Protein AF-X1ULK7-F1 (afdb_monomer_lite)

Secondary structure (DSSP, 8-state):
-----TTS-HHHHHTSHHHHHHHHHHHHHHHHHHHHHHHHHHHHHHHHHHHHHHHHHH---HHHHHHHHHHHHHHIIIIIHHHHHHHHHHHHHHHHHHHHHHTTPPP-HHHH-SPPPGGG--

Structure (mmCIF, N/CA/C/O backbone):
data_AF-X1ULK7-F1
#
_entry.id   AF-X1ULK7-F1
#
loop_
_atom_site.group_PDB
_atom_site.id
_atom_site.type_symbol
_atom_site.label_atom_id
_atom_site.label_alt_id
_atom_site.label_comp_id
_atom_site.label_asym_id
_atom_site.label_entity_id
_atom_site.label_seq_id
_atom_site.pdbx_PDB_ins_code
_atom_site.Cartn_x
_atom_site.Cartn_y
_atom_site.Cartn_z
_atom_site.occupancy
_atom_site.B_iso_or_equiv
_atom_site.auth_seq_id
_atom_site.auth_comp_id
_atom_site.auth_asym_id
_atom_site.auth_atom_id
_atom_site.pdbx_PDB_model_num
ATOM 1 N N . LYS A 1 1 ? -25.502 6.450 24.117 1.00 37.84 1 LYS A N 1
ATOM 2 C CA . LYS A 1 1 ? -25.068 6.159 25.507 1.00 37.84 1 LYS A CA 1
ATOM 3 C C . LYS A 1 1 ? -23.748 5.400 25.424 1.00 37.84 1 LYS A C 1
ATOM 5 O O . LYS A 1 1 ? -23.788 4.269 24.962 1.00 37.84 1 LYS A O 1
ATOM 10 N N . ARG A 1 2 ? -22.598 6.001 25.771 1.00 46.56 2 ARG A N 1
ATOM 11 C CA . ARG A 1 2 ? -21.376 5.204 25.990 1.00 46.56 2 ARG A CA 1
ATOM 12 C C . ARG A 1 2 ? -21.629 4.372 27.242 1.00 46.56 2 ARG A C 1
ATOM 14 O O . ARG A 1 2 ? -21.885 4.943 28.296 1.00 46.56 2 ARG A O 1
ATOM 21 N N . VAL A 1 3 ? -21.687 3.057 27.079 1.00 56.84 3 VAL A N 1
ATOM 22 C CA . VAL A 1 3 ? -21.637 2.116 28.198 1.00 56.84 3 VAL A CA 1
ATOM 23 C C . VAL A 1 3 ? -20.262 2.290 28.835 1.00 56.84 3 VAL A C 1
ATOM 25 O O . VAL A 1 3 ? -19.272 2.369 28.108 1.00 56.84 3 VAL A O 1
ATOM 28 N N . ASP A 1 4 ? -20.211 2.428 30.156 1.00 58.59 4 ASP A N 1
ATOM 29 C CA . ASP A 1 4 ? -18.953 2.483 30.896 1.00 58.59 4 ASP A CA 1
ATOM 30 C C . ASP A 1 4 ? -18.281 1.103 30.803 1.00 58.59 4 ASP A C 1
ATOM 32 O O . ASP A 1 4 ? -18.638 0.166 31.514 1.00 58.59 4 ASP A O 1
ATOM 36 N N . LYS A 1 5 ? -17.384 0.951 29.823 1.00 62.91 5 LYS A N 1
ATOM 37 C CA . LYS A 1 5 ? -16.685 -0.304 29.512 1.00 62.91 5 LYS A CA 1
ATOM 38 C C . LYS A 1 5 ? -15.508 -0.580 30.445 1.00 62.91 5 LYS A C 1
ATOM 40 O O . LYS A 1 5 ? -14.857 -1.606 30.291 1.00 62.91 5 LYS A O 1
ATOM 45 N N . ASN A 1 6 ? -15.245 0.288 31.422 1.00 63.72 6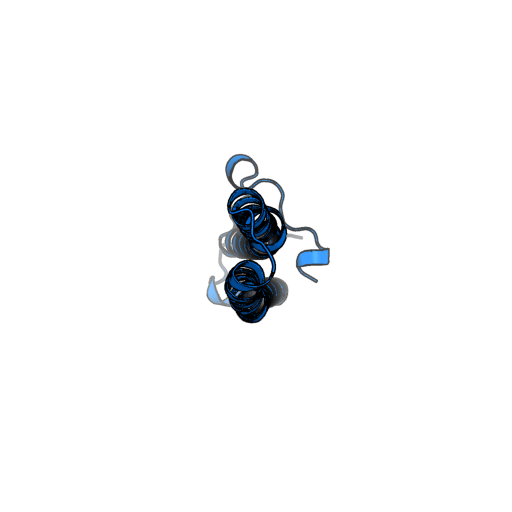 ASN A N 1
ATOM 46 C CA . ASN A 1 6 ? -14.029 0.246 32.237 1.00 63.72 6 ASN A CA 1
ATOM 47 C C . ASN A 1 6 ? -13.893 -1.022 33.107 1.00 63.72 6 ASN A C 1
ATOM 49 O O . ASN A 1 6 ? -12.816 -1.281 33.635 1.00 63.72 6 ASN A O 1
ATOM 53 N N . MET A 1 7 ? -14.962 -1.812 33.259 1.00 66.94 7 MET A N 1
ATOM 54 C CA . MET A 1 7 ? -14.976 -3.070 34.021 1.00 66.94 7 MET A CA 1
ATOM 55 C C . MET A 1 7 ? -15.151 -4.327 33.158 1.00 66.94 7 MET A C 1
ATOM 57 O O . MET A 1 7 ? -15.065 -5.436 33.682 1.00 66.94 7 MET A O 1
ATOM 61 N N . GLU A 1 8 ? -15.403 -4.187 31.854 1.00 79.94 8 GLU A N 1
ATOM 62 C CA . GLU A 1 8 ? -15.514 -5.343 30.963 1.00 79.94 8 GLU A CA 1
ATOM 63 C C . GLU A 1 8 ? -14.113 -5.829 30.565 1.00 79.94 8 GLU A C 1
ATOM 65 O O . GLU A 1 8 ? -13.221 -5.016 30.311 1.00 79.94 8 GLU A O 1
ATOM 70 N N . PRO A 1 9 ? -13.877 -7.148 30.485 1.00 87.31 9 PRO A N 1
ATOM 71 C CA . PRO A 1 9 ? -12.590 -7.654 30.043 1.00 87.31 9 PRO A CA 1
ATOM 72 C C . PRO A 1 9 ? -12.328 -7.212 28.601 1.00 87.31 9 PRO A C 1
ATOM 74 O O . PRO A 1 9 ? -13.200 -7.314 27.736 1.00 87.31 9 PRO A O 1
ATOM 77 N N . ILE A 1 10 ? -11.098 -6.769 28.332 1.00 87.00 10 ILE A N 1
ATOM 78 C CA . ILE A 1 10 ? -10.645 -6.282 27.017 1.00 87.00 10 ILE A CA 1
ATOM 79 C C . ILE A 1 10 ? -11.008 -7.272 25.902 1.00 87.00 10 ILE A C 1
ATOM 81 O O . ILE A 1 10 ? -11.481 -6.870 24.842 1.00 87.00 10 ILE A O 1
ATOM 85 N N . SER A 1 11 ? -10.881 -8.575 26.169 1.00 89.31 11 SER A N 1
ATOM 86 C CA . SER A 1 11 ? -11.250 -9.634 25.227 1.00 89.31 11 SER A CA 1
ATOM 87 C C . SER A 1 11 ? -12.721 -9.583 24.806 1.00 89.31 11 SER A C 1
ATOM 89 O O . SER A 1 11 ? -13.035 -9.867 23.655 1.00 89.31 11 SER A O 1
ATOM 91 N N . LYS A 1 12 ? -13.642 -9.199 25.693 1.00 91.75 12 LYS A N 1
ATOM 92 C CA . LYS A 1 12 ? -15.060 -9.051 25.349 1.00 91.75 12 LYS A CA 1
ATOM 93 C C . LYS A 1 12 ? -15.274 -7.838 24.450 1.00 91.75 12 LYS A C 1
ATOM 95 O O . LYS A 1 12 ? -15.979 -7.956 23.455 1.00 91.75 12 LYS A O 1
ATOM 100 N N . ILE A 1 13 ? -14.613 -6.720 24.760 1.00 90.00 13 ILE A N 1
ATOM 101 C CA . ILE A 1 13 ? -14.699 -5.471 23.990 1.00 90.00 13 ILE A CA 1
ATOM 102 C C . ILE A 1 13 ? -14.154 -5.671 22.569 1.00 90.00 13 ILE A C 1
ATOM 104 O O . ILE A 1 13 ? -14.795 -5.266 21.604 1.00 90.00 13 ILE A O 1
ATOM 108 N N . GLN A 1 14 ? -13.010 -6.347 22.426 1.00 91.19 14 GLN A N 1
ATOM 109 C CA . GLN A 1 14 ? -12.390 -6.661 21.129 1.00 91.19 14 GLN A CA 1
ATOM 110 C C . GLN A 1 14 ? -13.275 -7.527 20.223 1.00 91.19 14 GLN A C 1
ATOM 112 O O . GLN A 1 14 ? -13.188 -7.431 19.002 1.00 91.19 14 GLN A O 1
ATOM 117 N N . ASN A 1 15 ? -14.120 -8.371 20.817 1.00 94.00 15 ASN A N 1
ATOM 118 C CA . ASN A 1 15 ? -15.042 -9.245 20.093 1.00 94.00 15 ASN A CA 1
ATOM 119 C C . ASN A 1 15 ? -16.415 -8.599 19.847 1.00 94.00 15 ASN A C 1
ATOM 121 O O . ASN A 1 15 ? -17.321 -9.247 19.320 1.00 94.00 15 ASN A O 1
ATOM 125 N N . GLU A 1 16 ? -16.601 -7.331 20.212 1.00 93.38 16 GLU A N 1
ATOM 126 C CA . GLU A 1 16 ? -17.813 -6.612 19.854 1.00 93.38 16 GLU A CA 1
ATOM 127 C C . GLU A 1 16 ? -17.877 -6.347 18.348 1.00 93.38 16 GLU A C 1
ATOM 129 O O . GLU A 1 16 ? -16.873 -6.117 17.675 1.00 93.38 16 GLU A O 1
ATOM 134 N N . LYS A 1 17 ? -19.102 -6.303 17.823 1.00 93.19 17 LYS A N 1
ATOM 135 C CA . LYS A 1 17 ? -19.378 -6.074 16.402 1.00 93.19 17 LYS A CA 1
ATOM 136 C C . LYS A 1 17 ? -18.598 -4.902 15.765 1.00 93.19 17 LYS A C 1
ATOM 138 O O . LYS A 1 17 ? -18.000 -5.151 14.721 1.00 93.19 17 LYS A O 1
ATOM 143 N N . PRO A 1 18 ? -18.562 -3.675 16.331 1.00 90.94 18 PRO A N 1
ATOM 144 C CA . PRO A 1 18 ? -17.787 -2.577 15.740 1.00 90.94 18 PRO A CA 1
ATOM 145 C C . PRO A 1 18 ? -16.287 -2.889 15.651 1.00 90.94 18 PRO A C 1
ATOM 147 O O . PRO A 1 18 ? -15.652 -2.589 14.647 1.00 90.94 18 PRO A O 1
ATOM 150 N N . GLN A 1 19 ? -15.731 -3.574 16.650 1.00 93.50 19 GLN A N 1
ATOM 151 C CA . GLN A 1 19 ? -14.310 -3.913 16.673 1.00 93.50 19 GLN A CA 1
ATOM 152 C C . GLN A 1 19 ? -13.958 -4.996 15.651 1.00 93.50 19 GLN A C 1
ATOM 154 O O . GLN A 1 19 ? -12.943 -4.902 14.963 1.00 93.50 19 GLN A O 1
ATOM 159 N N . LEU A 1 20 ? -14.843 -5.977 15.460 1.00 94.75 20 LEU A N 1
ATOM 160 C CA . LEU A 1 20 ? -14.707 -6.956 14.381 1.00 94.75 20 LEU A CA 1
ATOM 161 C C . LEU A 1 20 ? -14.783 -6.304 12.991 1.00 94.75 20 LEU A C 1
ATOM 163 O O . LEU A 1 20 ? -14.073 -6.738 12.086 1.00 94.75 20 LEU A O 1
ATOM 167 N N . GLN A 1 21 ? -15.600 -5.259 12.819 1.00 94.25 21 GLN A N 1
ATOM 168 C CA . GLN A 1 21 ? -15.656 -4.486 11.572 1.00 94.25 21 GLN A CA 1
ATOM 169 C C . GLN A 1 21 ? -14.345 -3.735 11.321 1.00 94.25 21 GLN A C 1
ATOM 171 O O . GLN A 1 21 ? -13.796 -3.841 10.229 1.00 94.25 21 GLN A O 1
ATOM 176 N N . HIS A 1 22 ? -13.779 -3.073 12.334 1.00 94.12 22 HIS A N 1
ATOM 177 C CA . HIS A 1 22 ? -12.465 -2.428 12.218 1.00 94.12 22 HIS A CA 1
ATOM 178 C C . HIS A 1 22 ? -11.359 -3.434 11.857 1.00 94.12 22 HIS A C 1
ATOM 180 O O . HIS A 1 22 ? -10.571 -3.192 10.942 1.00 94.12 22 HIS A O 1
ATOM 186 N N . LEU A 1 23 ? -11.348 -4.611 12.495 1.00 95.38 23 LEU A N 1
ATOM 187 C CA . LEU A 1 23 ? -10.401 -5.687 12.183 1.00 95.38 23 LEU A CA 1
ATOM 188 C C . LEU A 1 23 ? -10.575 -6.252 10.763 1.00 95.38 23 LEU A C 1
ATOM 190 O O . LEU A 1 23 ? -9.589 -6.634 10.130 1.00 95.38 23 LEU A O 1
ATOM 194 N N . ALA A 1 24 ? -11.806 -6.336 10.259 1.00 95.06 24 ALA A N 1
ATOM 195 C CA . ALA A 1 24 ? -12.071 -6.763 8.889 1.00 95.06 24 ALA A CA 1
ATOM 196 C C . ALA A 1 24 ? -11.596 -5.706 7.881 1.00 95.06 24 ALA A C 1
ATOM 198 O O . ALA A 1 24 ? -10.852 -6.043 6.959 1.00 95.06 24 ALA A O 1
ATOM 199 N N . ALA A 1 25 ? -11.944 -4.436 8.109 1.00 95.00 25 ALA A N 1
ATOM 200 C CA . ALA A 1 25 ? -11.566 -3.313 7.258 1.00 95.00 25 ALA A CA 1
ATOM 201 C C . ALA A 1 25 ? -10.039 -3.154 7.164 1.00 95.00 25 ALA A C 1
ATOM 203 O O . ALA A 1 25 ? -9.489 -3.129 6.061 1.00 95.00 25 ALA A O 1
ATOM 204 N N . GLN A 1 26 ? -9.320 -3.162 8.296 1.00 95.88 26 GLN A N 1
ATOM 205 C CA . GLN A 1 26 ? -7.853 -3.060 8.275 1.00 95.88 26 GLN A CA 1
ATOM 206 C C . GLN A 1 26 ? -7.212 -4.231 7.509 1.00 95.88 26 GLN A C 1
ATOM 208 O O . GLN A 1 26 ? -6.259 -4.035 6.756 1.00 95.88 26 GLN A O 1
ATOM 213 N N . ARG A 1 27 ? -7.732 -5.461 7.671 1.00 95.50 27 ARG A N 1
ATOM 214 C CA . ARG A 1 27 ? -7.200 -6.648 6.985 1.00 95.50 27 ARG A CA 1
ATOM 215 C C . ARG A 1 27 ? -7.428 -6.552 5.488 1.00 95.50 27 ARG A C 1
ATOM 217 O O . ARG A 1 27 ? -6.496 -6.804 4.732 1.00 95.50 27 ARG A O 1
ATOM 224 N N . GLN A 1 28 ? -8.624 -6.141 5.073 1.00 96.00 28 GLN A N 1
ATOM 225 C CA . GLN A 1 28 ? -8.938 -5.931 3.668 1.00 96.00 28 GLN A CA 1
ATOM 226 C C . GLN A 1 28 ? -7.986 -4.908 3.038 1.00 96.00 28 GLN A C 1
ATOM 228 O O . GLN A 1 28 ? -7.396 -5.199 2.001 1.00 96.00 28 GLN A O 1
ATOM 233 N N . MET A 1 29 ? -7.762 -3.760 3.680 1.00 95.38 29 MET A N 1
ATOM 234 C CA . MET A 1 29 ? -6.851 -2.733 3.160 1.00 95.38 29 MET A CA 1
ATOM 235 C C . MET A 1 29 ? -5.401 -3.216 3.063 1.00 95.38 29 MET A C 1
ATOM 237 O O . MET A 1 29 ? -4.732 -2.956 2.062 1.00 95.38 29 MET A O 1
ATOM 241 N N . TYR A 1 30 ? -4.901 -3.944 4.067 1.00 96.44 30 TYR A N 1
ATOM 242 C CA . TYR A 1 30 ? -3.559 -4.530 3.999 1.00 96.44 30 TYR A CA 1
ATOM 243 C C . TYR A 1 30 ? -3.449 -5.599 2.906 1.00 96.44 30 TYR A C 1
ATOM 245 O O . TYR A 1 30 ? -2.437 -5.658 2.202 1.00 96.44 30 TYR A O 1
ATOM 253 N N . ASP A 1 31 ? -4.485 -6.415 2.720 1.00 96.44 31 ASP A N 1
ATOM 254 C CA . ASP A 1 31 ? -4.536 -7.408 1.651 1.00 96.44 31 ASP A CA 1
ATOM 255 C C . ASP A 1 31 ? -4.594 -6.748 0.269 1.00 96.44 31 ASP A C 1
ATOM 257 O O . ASP A 1 31 ? -3.927 -7.207 -0.660 1.00 96.44 31 ASP A O 1
ATOM 261 N N . GLU A 1 32 ? -5.342 -5.657 0.118 1.00 95.50 32 GLU A N 1
ATOM 262 C CA . GLU A 1 32 ? -5.374 -4.843 -1.097 1.00 95.50 32 GLU A CA 1
ATOM 263 C C . GLU A 1 32 ? -4.008 -4.217 -1.385 1.00 95.50 32 GLU A C 1
ATOM 265 O O . GLU A 1 32 ? -3.497 -4.367 -2.497 1.00 95.50 32 GLU A O 1
ATOM 270 N N . ALA A 1 33 ? -3.359 -3.615 -0.384 1.00 95.38 33 ALA A N 1
ATOM 271 C CA . ALA A 1 33 ? -2.009 -3.067 -0.515 1.00 95.38 33 ALA A CA 1
ATOM 272 C C . ALA A 1 33 ? -1.004 -4.151 -0.935 1.00 95.38 33 ALA A C 1
ATOM 274 O O . ALA A 1 33 ? -0.186 -3.949 -1.837 1.00 95.38 33 ALA A O 1
ATOM 275 N N . ARG A 1 34 ? -1.099 -5.345 -0.338 1.00 95.25 34 ARG A N 1
ATOM 276 C CA . ARG A 1 34 ? -0.257 -6.493 -0.685 1.00 95.25 34 ARG A CA 1
ATOM 277 C C . ARG A 1 34 ? -0.505 -6.969 -2.115 1.00 95.25 34 ARG A C 1
ATOM 279 O O . ARG A 1 34 ? 0.459 -7.183 -2.849 1.00 95.25 34 ARG A O 1
ATOM 286 N N . LYS A 1 35 ? -1.765 -7.143 -2.522 1.00 95.94 35 LYS A N 1
ATOM 287 C CA . LYS A 1 35 ? -2.130 -7.540 -3.893 1.00 95.94 35 LYS A CA 1
ATOM 288 C C . LYS A 1 35 ? -1.608 -6.521 -4.898 1.00 95.94 35 LYS A C 1
ATOM 290 O O . LYS A 1 35 ? -0.952 -6.899 -5.863 1.00 95.94 35 LYS A O 1
ATOM 295 N N . PHE A 1 36 ? -1.826 -5.237 -4.631 1.00 95.25 36 PHE A N 1
ATOM 296 C CA . PHE A 1 36 ? -1.338 -4.144 -5.460 1.00 95.25 36 PHE A CA 1
ATOM 297 C C . PHE A 1 36 ? 0.186 -4.177 -5.611 1.00 95.25 36 PHE A C 1
ATOM 299 O O . PHE A 1 36 ? 0.697 -4.112 -6.728 1.00 95.25 36 PHE A O 1
ATOM 306 N N . LYS A 1 37 ? 0.921 -4.374 -4.512 1.00 93.75 37 LYS A N 1
ATOM 307 C CA . LYS A 1 37 ? 2.380 -4.521 -4.533 1.00 93.75 37 LYS A CA 1
ATOM 308 C C . LYS A 1 37 ? 2.840 -5.682 -5.414 1.00 93.75 37 LYS A C 1
ATOM 310 O O . LYS A 1 37 ? 3.801 -5.528 -6.167 1.00 93.75 37 LYS A O 1
ATOM 315 N N . VAL A 1 38 ? 2.160 -6.826 -5.337 1.00 96.12 38 VAL A N 1
ATOM 316 C CA . VAL A 1 38 ? 2.455 -7.998 -6.177 1.00 96.12 38 VAL A CA 1
ATOM 317 C C . VAL A 1 38 ? 2.182 -7.690 -7.651 1.00 96.12 38 VAL A C 1
ATOM 319 O O . VAL A 1 38 ? 3.053 -7.935 -8.483 1.00 96.12 38 VAL A O 1
ATOM 322 N N . TYR A 1 39 ? 1.034 -7.094 -7.984 1.00 94.50 39 TYR A N 1
ATOM 323 C CA . TYR A 1 39 ? 0.718 -6.704 -9.364 1.00 94.50 39 TYR A CA 1
ATOM 324 C C . TYR A 1 39 ? 1.725 -5.702 -9.928 1.00 94.50 39 TYR A C 1
ATOM 326 O O . TYR A 1 39 ? 2.215 -5.885 -11.041 1.00 94.50 39 TYR A O 1
ATOM 334 N N . ARG A 1 40 ? 2.094 -4.687 -9.141 1.00 93.38 40 ARG A N 1
ATOM 335 C CA . ARG A 1 40 ? 3.137 -3.723 -9.497 1.00 93.38 40 ARG A CA 1
ATOM 336 C C . ARG A 1 40 ? 4.459 -4.417 -9.783 1.00 93.38 40 ARG A C 1
ATOM 338 O O . ARG A 1 40 ? 5.076 -4.136 -10.797 1.00 93.38 40 ARG A O 1
ATOM 345 N N . MET A 1 41 ? 4.888 -5.342 -8.929 1.00 93.81 41 MET A N 1
ATOM 346 C CA . MET A 1 41 ? 6.141 -6.072 -9.127 1.00 93.81 41 MET A CA 1
ATOM 347 C C . MET A 1 41 ? 6.135 -6.868 -10.440 1.00 93.81 41 MET A C 1
ATOM 349 O O . MET A 1 41 ? 7.102 -6.809 -11.198 1.00 93.81 41 MET A O 1
ATOM 353 N N . ILE A 1 42 ? 5.027 -7.559 -10.726 1.00 96.00 42 ILE A N 1
ATOM 354 C CA . ILE A 1 42 ? 4.843 -8.341 -11.955 1.00 96.00 42 ILE A CA 1
ATOM 355 C C . ILE A 1 42 ? 4.775 -7.440 -13.199 1.00 96.00 42 ILE A C 1
ATOM 357 O O . ILE A 1 42 ? 5.119 -7.899 -14.280 1.00 96.00 42 ILE A O 1
ATOM 361 N N . LEU A 1 43 ? 4.382 -6.169 -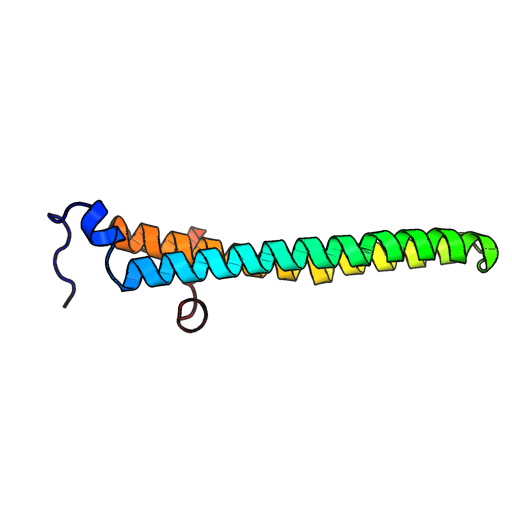13.077 1.00 92.00 43 LEU A N 1
ATOM 362 C CA . LEU A 1 43 ? 4.327 -5.225 -14.199 1.00 92.00 43 LEU A CA 1
ATOM 363 C C . LEU A 1 43 ? 5.637 -4.440 -14.381 1.00 92.00 43 LEU A C 1
ATOM 365 O O . LEU A 1 43 ? 6.210 -4.429 -15.469 1.00 92.00 43 LEU A O 1
ATOM 369 N N . THR A 1 44 ? 6.127 -3.789 -13.325 1.00 92.69 44 THR A N 1
ATOM 370 C CA . THR A 1 44 ? 7.269 -2.867 -13.374 1.00 92.69 44 THR A CA 1
ATOM 371 C C . THR A 1 44 ? 8.562 -3.588 -13.748 1.00 92.69 44 THR A C 1
ATOM 373 O O . THR A 1 44 ? 9.335 -3.066 -14.551 1.00 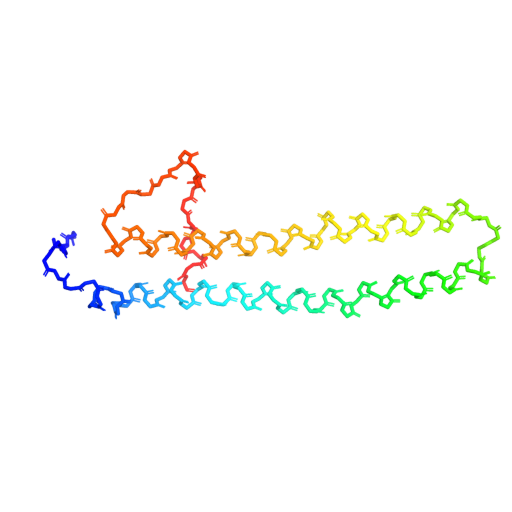92.69 44 THR A O 1
ATOM 376 N N . ILE A 1 45 ? 8.803 -4.797 -13.219 1.00 94.06 45 ILE A N 1
ATOM 377 C CA . ILE A 1 45 ? 10.044 -5.535 -13.501 1.00 94.06 45 ILE A CA 1
ATOM 378 C C . ILE A 1 45 ? 10.130 -5.922 -14.988 1.00 94.06 45 ILE A C 1
ATOM 380 O O . ILE A 1 45 ? 11.120 -5.551 -15.625 1.00 94.06 45 ILE A O 1
ATOM 384 N N . PRO A 1 46 ? 9.126 -6.589 -15.596 1.00 96.50 46 PRO A N 1
ATOM 385 C CA . PRO A 1 46 ? 9.159 -6.869 -17.028 1.00 96.50 46 PRO A CA 1
ATOM 386 C C . PRO A 1 46 ? 9.226 -5.613 -17.888 1.00 96.50 46 PRO A C 1
ATOM 388 O O . PRO A 1 46 ? 9.968 -5.605 -18.862 1.00 96.50 46 PRO A O 1
ATOM 391 N N . VAL A 1 47 ? 8.519 -4.535 -17.528 1.00 95.56 47 VAL A N 1
ATOM 392 C CA . VAL A 1 47 ? 8.584 -3.266 -18.273 1.00 95.56 47 VAL A CA 1
ATOM 393 C C . VAL A 1 47 ? 10.006 -2.702 -18.282 1.00 95.56 47 VAL A C 1
ATOM 395 O O . VAL A 1 47 ? 10.499 -2.323 -19.344 1.00 95.56 47 VAL A O 1
ATOM 398 N N . ALA A 1 48 ? 10.696 -2.695 -17.140 1.00 94.62 48 ALA A N 1
ATOM 399 C CA . ALA A 1 48 ? 12.079 -2.231 -17.056 1.00 94.62 48 ALA A CA 1
ATOM 400 C C . ALA A 1 48 ? 13.038 -3.109 -17.882 1.00 94.62 48 ALA A C 1
ATOM 402 O O . ALA A 1 48 ? 13.892 -2.582 -18.597 1.00 94.62 48 ALA A O 1
ATOM 403 N N . ILE A 1 49 ? 12.868 -4.436 -17.837 1.00 96.25 49 ILE A N 1
ATOM 404 C CA . ILE A 1 49 ? 13.665 -5.382 -18.636 1.00 96.25 49 ILE A CA 1
ATOM 405 C C . ILE A 1 49 ? 13.415 -5.165 -20.133 1.00 96.25 49 ILE A C 1
ATOM 407 O O . ILE A 1 49 ? 14.363 -5.013 -20.901 1.00 96.25 49 ILE A O 1
ATOM 411 N N . CYS A 1 50 ? 12.150 -5.098 -20.551 1.00 96.56 50 CYS A N 1
ATOM 412 C CA . CYS A 1 50 ? 11.770 -4.840 -21.937 1.00 96.56 50 CYS A CA 1
ATOM 413 C C . 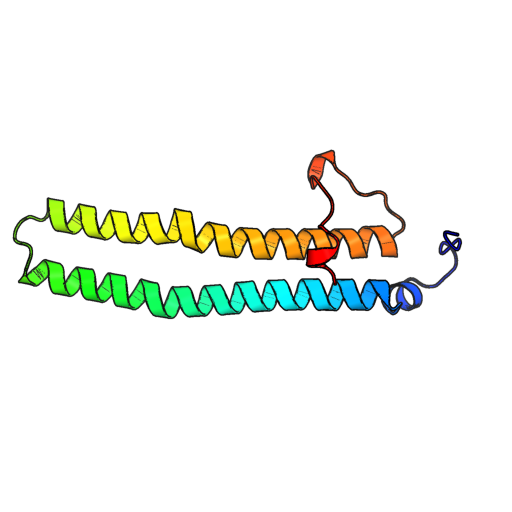CYS A 1 50 ? 12.334 -3.504 -22.426 1.00 96.56 50 CYS A C 1
ATOM 415 O O . CYS A 1 50 ? 12.866 -3.449 -23.532 1.00 96.56 50 CYS A O 1
ATOM 417 N N . TRP A 1 51 ? 12.286 -2.448 -21.607 1.00 95.50 51 TRP A N 1
ATOM 418 C CA . TRP A 1 51 ? 12.887 -1.157 -21.941 1.00 95.50 51 TRP A CA 1
ATOM 419 C C . TRP A 1 51 ? 14.403 -1.259 -22.140 1.00 95.50 51 TRP A C 1
ATOM 421 O O . TRP A 1 51 ? 14.928 -0.753 -23.132 1.00 95.50 51 TRP A O 1
ATOM 431 N N . ALA A 1 52 ? 15.117 -1.949 -21.247 1.00 93.62 52 ALA A N 1
ATOM 432 C CA . ALA A 1 52 ? 16.563 -2.142 -21.358 1.00 93.62 52 ALA A CA 1
ATOM 433 C C . ALA A 1 52 ? 16.950 -2.911 -22.637 1.00 93.62 52 ALA A C 1
ATOM 435 O O . ALA A 1 52 ? 17.859 -2.504 -23.363 1.00 93.62 52 ALA A O 1
ATOM 436 N N . ILE A 1 53 ? 16.220 -3.980 -22.961 1.00 95.62 53 ILE A N 1
ATOM 437 C CA . ILE A 1 53 ? 16.450 -4.763 -24.182 1.00 95.62 53 ILE A CA 1
ATOM 438 C C . ILE A 1 53 ? 16.139 -3.911 -25.417 1.00 95.62 53 ILE A C 1
ATOM 440 O O . ILE A 1 53 ? 16.982 -3.764 -26.299 1.00 95.62 53 ILE A O 1
ATOM 444 N N . LEU A 1 54 ? 14.952 -3.306 -25.475 1.00 95.25 54 LEU A N 1
ATOM 445 C CA . LEU A 1 54 ? 14.492 -2.545 -26.635 1.00 95.25 54 LEU A CA 1
ATOM 446 C C . LEU A 1 54 ? 15.395 -1.344 -26.927 1.00 95.25 54 LEU A C 1
ATOM 448 O O . LEU A 1 54 ? 15.748 -1.093 -28.079 1.00 95.25 54 LEU A O 1
ATOM 452 N N . SER A 1 55 ? 15.797 -0.622 -25.882 1.00 94.50 55 SER A N 1
ATOM 453 C CA . SER A 1 55 ? 16.684 0.533 -26.011 1.00 94.50 55 SER A CA 1
ATOM 454 C C . SER A 1 55 ? 18.070 0.154 -26.529 1.00 94.50 55 SER A C 1
ATOM 456 O O . SER A 1 55 ? 18.642 0.925 -27.292 1.00 94.50 55 SER A O 1
ATOM 458 N N . THR A 1 56 ? 18.567 -1.048 -26.222 1.00 92.19 56 THR A N 1
ATOM 459 C CA . THR A 1 56 ? 19.848 -1.551 -26.747 1.00 92.19 56 THR A CA 1
ATOM 460 C C . THR A 1 56 ? 19.831 -1.707 -28.271 1.00 92.19 56 THR A C 1
ATOM 462 O O . THR A 1 56 ? 20.834 -1.435 -28.927 1.00 92.19 56 THR A O 1
ATOM 465 N N . PHE A 1 57 ? 18.698 -2.119 -28.850 1.00 93.44 57 PHE A N 1
ATOM 466 C CA . PHE A 1 57 ? 18.591 -2.363 -30.295 1.00 93.44 57 PHE A CA 1
ATOM 467 C C . PHE A 1 57 ? 18.050 -1.169 -31.087 1.00 93.44 57 PHE A C 1
ATOM 469 O O . PHE A 1 57 ? 18.448 -0.970 -32.233 1.00 93.44 57 PHE A O 1
ATOM 476 N N . LEU A 1 58 ? 17.136 -0.386 -30.507 1.00 91.56 58 LEU A N 1
ATOM 477 C CA . LEU A 1 58 ? 16.403 0.660 -31.231 1.00 91.56 58 LEU A CA 1
ATOM 478 C C . LEU A 1 58 ? 16.898 2.081 -30.946 1.00 91.56 58 LEU A C 1
ATOM 480 O O . LEU A 1 58 ? 16.679 2.973 -31.766 1.00 91.56 58 LEU A O 1
ATOM 484 N N . ILE A 1 59 ? 17.548 2.326 -29.805 1.00 89.31 59 ILE A N 1
ATOM 485 C CA . ILE A 1 59 ? 17.920 3.677 -29.374 1.00 89.31 59 ILE A CA 1
ATOM 486 C C . ILE A 1 59 ? 19.440 3.828 -29.415 1.00 89.31 59 ILE A C 1
ATOM 488 O O . ILE A 1 59 ? 20.165 3.370 -28.540 1.00 89.31 59 ILE A O 1
ATOM 492 N N . ARG A 1 60 ? 19.940 4.552 -30.421 1.00 86.44 60 ARG A N 1
ATOM 493 C CA . ARG A 1 60 ? 21.385 4.805 -30.578 1.00 86.44 60 ARG A CA 1
ATOM 494 C C . ARG A 1 60 ? 21.930 5.872 -29.620 1.00 86.44 60 ARG A C 1
ATOM 496 O O . ARG A 1 60 ? 23.138 5.973 -29.435 1.00 86.44 60 ARG A O 1
ATOM 503 N N . ASN A 1 61 ? 21.049 6.688 -29.037 1.00 89.69 61 ASN A N 1
ATOM 504 C CA . ASN A 1 61 ? 21.404 7.758 -28.107 1.00 89.69 61 ASN A CA 1
ATOM 505 C C . ASN A 1 61 ? 21.210 7.304 -26.653 1.00 89.69 61 ASN A C 1
ATOM 507 O O . ASN A 1 61 ? 20.081 7.253 -26.162 1.00 89.69 61 ASN A O 1
ATOM 511 N N . GLY A 1 62 ? 22.314 7.065 -25.941 1.00 88.75 62 GLY A N 1
ATOM 512 C CA . GLY A 1 62 ? 22.288 6.641 -24.537 1.00 88.75 62 GLY A CA 1
ATOM 513 C C . GLY A 1 62 ? 21.553 7.605 -23.597 1.00 88.75 62 GLY A C 1
ATOM 514 O O . GLY A 1 62 ? 20.990 7.164 -22.597 1.00 88.75 62 GLY A O 1
ATOM 515 N N . ILE A 1 63 ? 21.473 8.899 -23.934 1.00 92.94 63 ILE A N 1
ATOM 516 C CA . ILE A 1 63 ? 20.722 9.883 -23.141 1.00 92.94 63 ILE A CA 1
ATOM 517 C C . ILE A 1 63 ? 19.218 9.579 -23.187 1.00 92.94 63 ILE A C 1
ATOM 519 O O . ILE A 1 63 ? 18.554 9.621 -22.155 1.00 92.94 63 ILE A O 1
ATOM 523 N N . MET A 1 64 ? 18.670 9.223 -24.353 1.00 90.81 64 MET A N 1
ATOM 524 C CA . MET A 1 64 ? 17.243 8.886 -24.473 1.00 90.81 64 MET A CA 1
ATOM 525 C C . MET A 1 64 ? 16.910 7.588 -23.729 1.00 90.81 64 MET A C 1
ATOM 527 O O . MET A 1 64 ? 15.874 7.507 -23.069 1.00 90.81 64 MET A O 1
ATOM 531 N N . THR A 1 65 ? 17.814 6.605 -23.770 1.00 92.75 65 THR A N 1
ATOM 532 C CA . THR A 1 65 ? 17.701 5.365 -22.989 1.00 92.75 65 THR A CA 1
ATOM 533 C C . THR A 1 65 ? 17.638 5.648 -21.488 1.00 92.75 65 THR A C 1
ATOM 535 O O . THR A 1 65 ? 16.753 5.130 -20.800 1.00 92.75 65 THR A O 1
ATOM 538 N N . LEU A 1 66 ? 18.537 6.508 -20.995 1.00 94.50 66 LEU A N 1
ATOM 539 C CA . LEU A 1 66 ? 18.586 6.925 -19.595 1.00 94.50 66 LEU A CA 1
ATOM 540 C C . LEU A 1 66 ? 17.306 7.656 -19.178 1.00 94.50 66 LEU A C 1
ATOM 542 O O . LEU A 1 66 ? 16.731 7.328 -18.143 1.00 94.50 66 LEU A O 1
ATOM 546 N N . ILE A 1 67 ? 16.839 8.612 -19.988 1.00 95.69 67 ILE A N 1
ATOM 547 C CA . ILE A 1 67 ? 15.619 9.378 -19.704 1.00 95.69 67 ILE A CA 1
ATOM 548 C C . ILE A 1 67 ? 14.408 8.447 -19.602 1.00 95.69 67 ILE A C 1
ATOM 550 O O . ILE A 1 67 ? 13.638 8.560 -18.653 1.00 95.69 67 ILE A O 1
ATOM 554 N N . GLY A 1 68 ? 14.246 7.498 -20.528 1.00 93.81 68 GLY A N 1
ATOM 555 C CA . GLY A 1 68 ? 13.125 6.557 -20.466 1.00 93.81 68 GLY A CA 1
ATOM 556 C C . GLY A 1 68 ? 13.177 5.645 -19.238 1.00 93.81 68 GLY A C 1
ATOM 557 O O . GLY A 1 68 ? 12.158 5.448 -18.579 1.00 93.81 68 GLY A O 1
ATOM 558 N N . GLY A 1 69 ? 14.369 5.166 -18.862 1.00 94.88 69 GLY A N 1
ATOM 559 C CA . GLY A 1 69 ? 14.550 4.387 -17.634 1.00 94.88 69 GLY A CA 1
ATOM 560 C C . GLY A 1 69 ? 14.216 5.200 -16.381 1.00 94.88 69 GLY A C 1
ATOM 561 O O . GLY A 1 69 ? 13.517 4.716 -15.491 1.00 94.88 69 GLY A O 1
ATOM 562 N N . LEU A 1 70 ? 14.646 6.464 -16.343 1.00 96.19 70 LEU A N 1
ATOM 563 C CA . LEU A 1 70 ? 14.323 7.389 -15.261 1.00 96.19 70 LEU A CA 1
ATOM 564 C C . LEU A 1 70 ? 12.812 7.625 -15.159 1.00 96.19 70 LEU A C 1
ATOM 566 O O . LEU A 1 70 ? 12.271 7.570 -14.060 1.00 96.19 70 LEU A O 1
ATOM 570 N N . ILE A 1 71 ? 12.115 7.828 -16.280 1.00 96.19 71 ILE A N 1
ATOM 571 C CA . ILE A 1 71 ? 10.656 8.010 -16.299 1.00 96.19 71 ILE A CA 1
ATOM 572 C C . ILE A 1 71 ? 9.943 6.793 -15.697 1.00 96.19 71 ILE A C 1
ATOM 574 O O . ILE A 1 71 ? 9.049 6.973 -14.873 1.00 96.19 71 ILE A O 1
ATOM 578 N N . ILE A 1 72 ? 10.355 5.568 -16.044 1.00 94.81 72 ILE A N 1
ATOM 579 C CA . ILE A 1 72 ? 9.774 4.336 -15.482 1.00 94.81 72 ILE A CA 1
ATOM 580 C C . ILE A 1 72 ? 9.920 4.315 -13.952 1.00 94.81 72 ILE A C 1
ATOM 582 O O . ILE A 1 72 ? 8.951 4.048 -13.242 1.00 94.81 72 ILE A O 1
ATOM 586 N N . VAL A 1 73 ? 11.107 4.649 -13.435 1.00 94.62 73 VAL A N 1
ATOM 587 C CA . VAL A 1 73 ? 11.363 4.701 -11.985 1.00 94.62 73 VAL A CA 1
ATOM 588 C C . VAL A 1 73 ? 10.543 5.800 -11.308 1.00 94.62 73 VAL A C 1
ATOM 590 O O . VAL A 1 73 ? 9.962 5.572 -10.248 1.00 94.62 73 VAL A O 1
ATOM 593 N N . LEU A 1 74 ? 10.459 6.985 -11.916 1.00 95.81 74 LEU A N 1
ATOM 594 C CA . LEU A 1 74 ? 9.674 8.095 -11.378 1.00 95.81 74 LEU A CA 1
ATOM 595 C C . LEU A 1 74 ? 8.187 7.733 -11.304 1.00 95.81 74 LEU A C 1
ATOM 597 O O . LEU A 1 74 ? 7.556 7.990 -10.284 1.00 95.81 74 LEU A O 1
ATOM 601 N N . ILE A 1 75 ? 7.636 7.090 -12.335 1.00 94.56 75 ILE A N 1
ATOM 602 C CA . ILE A 1 75 ? 6.251 6.601 -12.327 1.00 94.56 75 ILE A CA 1
ATOM 603 C C . ILE A 1 75 ? 6.031 5.628 -11.162 1.00 94.56 75 ILE A C 1
ATOM 605 O O . ILE A 1 75 ? 5.057 5.774 -10.421 1.00 94.56 75 ILE A O 1
ATOM 609 N N . ASP A 1 76 ? 6.944 4.677 -10.951 1.00 92.81 76 ASP A N 1
ATOM 610 C CA . ASP A 1 76 ? 6.807 3.699 -9.868 1.00 92.81 76 ASP A CA 1
ATOM 611 C C . ASP A 1 76 ? 6.796 4.353 -8.478 1.00 92.81 76 ASP A C 1
ATOM 613 O O . ASP A 1 76 ? 5.933 4.059 -7.642 1.00 92.81 76 ASP A O 1
ATOM 617 N N . ILE A 1 77 ? 7.706 5.302 -8.253 1.00 93.00 77 ILE A N 1
ATOM 618 C CA . ILE A 1 77 ? 7.838 6.000 -6.972 1.00 93.00 77 ILE A CA 1
ATOM 619 C C . ILE A 1 77 ? 6.674 6.967 -6.738 1.00 93.00 77 ILE A C 1
ATOM 621 O O . ILE A 1 77 ? 6.099 6.971 -5.652 1.00 93.00 77 ILE A O 1
ATOM 625 N N . PHE A 1 78 ? 6.321 7.801 -7.715 1.00 94.25 78 PHE A N 1
ATOM 626 C CA . PHE A 1 78 ? 5.354 8.883 -7.502 1.00 94.25 78 PHE A CA 1
ATOM 627 C C . PHE A 1 78 ? 3.900 8.445 -7.636 1.00 94.25 78 PHE A C 1
ATOM 629 O O . PHE A 1 78 ? 3.026 9.073 -7.041 1.00 94.25 78 PHE A O 1
ATOM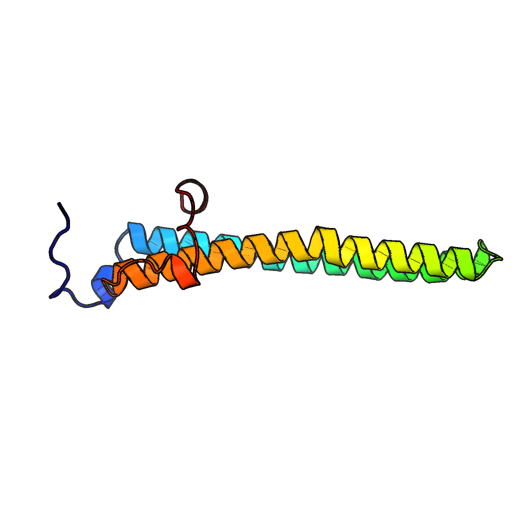 636 N N . ILE A 1 79 ? 3.615 7.388 -8.391 1.00 92.56 79 ILE A N 1
ATOM 637 C CA . ILE A 1 79 ? 2.239 6.933 -8.598 1.00 92.56 79 ILE A CA 1
ATOM 638 C C . ILE A 1 79 ? 1.992 5.698 -7.747 1.00 92.56 79 ILE A C 1
ATOM 640 O O . ILE A 1 79 ? 1.211 5.739 -6.796 1.00 92.56 79 ILE A O 1
ATOM 644 N N . PHE A 1 80 ? 2.687 4.601 -8.039 1.00 91.75 80 PHE A N 1
ATOM 645 C CA . PHE A 1 80 ? 2.339 3.328 -7.424 1.00 91.75 80 PHE A CA 1
ATOM 646 C C . PHE A 1 80 ? 2.686 3.268 -5.930 1.00 91.75 80 PHE A C 1
ATOM 648 O O . PHE A 1 80 ? 1.859 2.829 -5.132 1.00 91.75 80 PHE A O 1
ATOM 655 N N . SER A 1 81 ? 3.861 3.757 -5.518 1.00 91.06 81 SER A N 1
ATOM 656 C CA . SER A 1 81 ? 4.237 3.784 -4.093 1.00 91.06 81 SER A CA 1
ATOM 657 C C . SER A 1 81 ? 3.265 4.613 -3.250 1.00 91.06 81 SER A C 1
ATOM 659 O O . SER A 1 81 ? 2.950 4.242 -2.122 1.00 91.06 81 SER A O 1
ATOM 661 N N . ASN A 1 82 ? 2.747 5.716 -3.795 1.00 93.06 82 ASN A N 1
ATOM 662 C CA . ASN A 1 82 ? 1.797 6.569 -3.083 1.00 93.06 82 ASN A CA 1
ATOM 663 C C . ASN A 1 82 ? 0.438 5.888 -2.873 1.00 93.06 82 ASN A C 1
ATOM 665 O O . ASN A 1 82 ? -0.151 6.036 -1.805 1.00 93.06 82 ASN A O 1
ATOM 669 N N . ILE A 1 83 ? -0.023 5.084 -3.835 1.00 92.94 83 ILE A N 1
ATOM 670 C CA . ILE A 1 83 ? -1.249 4.285 -3.688 1.00 92.94 83 ILE A CA 1
ATOM 671 C C . ILE A 1 83 ? -1.068 3.219 -2.595 1.00 92.94 83 ILE A C 1
ATOM 673 O O . ILE A 1 83 ? -1.899 3.126 -1.692 1.00 92.94 83 ILE A O 1
ATOM 677 N N . GLU A 1 84 ? 0.038 2.461 -2.621 1.00 94.00 84 GLU A N 1
ATOM 678 C CA . GLU A 1 84 ? 0.351 1.452 -1.589 1.00 94.00 84 GLU A CA 1
ATOM 679 C C . GLU A 1 84 ? 0.424 2.091 -0.193 1.00 94.00 84 GLU A C 1
ATOM 681 O O . GLU A 1 84 ? -0.169 1.586 0.760 1.00 94.00 84 GLU A O 1
ATOM 686 N N . LYS A 1 85 ? 1.103 3.240 -0.076 1.00 94.00 85 LYS A N 1
ATOM 687 C CA . LYS A 1 85 ? 1.202 3.988 1.183 1.00 94.00 85 LYS A CA 1
ATOM 688 C C . LYS A 1 85 ? -0.155 4.463 1.683 1.00 94.00 85 LYS A C 1
ATOM 690 O O . LYS A 1 85 ? -0.419 4.321 2.870 1.00 94.00 85 LYS A O 1
ATOM 695 N N . SER A 1 86 ? -1.011 4.983 0.804 1.00 94.00 86 SER A N 1
ATOM 696 C CA . SER A 1 86 ? -2.341 5.461 1.189 1.00 94.00 86 SER A CA 1
ATOM 697 C C . SER A 1 86 ? -3.205 4.339 1.770 1.00 94.00 86 SER A C 1
ATOM 699 O O . SER A 1 86 ? -3.840 4.536 2.805 1.00 94.00 86 SER A O 1
ATOM 701 N N . LEU A 1 87 ? -3.177 3.143 1.171 1.00 94.38 87 LEU A N 1
ATOM 702 C CA . LEU A 1 87 ? -3.886 1.972 1.702 1.00 94.38 87 LEU A CA 1
ATOM 703 C C . LEU A 1 87 ? -3.352 1.562 3.080 1.00 94.38 87 LEU A C 1
ATOM 705 O O . LEU A 1 87 ? -4.129 1.368 4.013 1.00 94.38 87 LEU A O 1
ATOM 709 N N . CYS A 1 88 ? -2.028 1.487 3.232 1.00 95.88 88 CYS A N 1
ATOM 710 C CA . CYS A 1 88 ? -1.398 1.167 4.513 1.00 95.88 88 CYS A CA 1
ATOM 711 C C . CYS A 1 88 ? -1.696 2.216 5.596 1.00 95.88 88 CYS A C 1
ATOM 713 O O . CYS A 1 88 ? -1.889 1.856 6.755 1.00 95.88 88 CYS A O 1
ATOM 715 N N . GLU A 1 89 ? -1.749 3.499 5.238 1.00 95.31 89 GLU A N 1
ATOM 716 C CA . GLU A 1 89 ? -2.076 4.585 6.163 1.00 95.31 89 GLU A CA 1
ATOM 717 C C . GLU A 1 89 ? -3.530 4.493 6.643 1.00 95.31 89 GLU A C 1
ATOM 719 O O . GLU A 1 89 ? -3.789 4.614 7.840 1.00 95.31 89 GLU A O 1
ATOM 724 N N . LYS A 1 90 ? -4.479 4.221 5.739 1.00 94.75 90 LYS A N 1
ATOM 725 C CA . LYS A 1 90 ? -5.886 3.988 6.104 1.00 94.75 90 LYS A CA 1
ATOM 726 C C . LYS A 1 90 ? -6.046 2.770 7.013 1.00 94.75 90 LYS A C 1
ATOM 728 O O . LYS A 1 90 ? -6.770 2.839 8.008 1.00 94.75 90 LYS A O 1
ATOM 733 N N . ALA A 1 91 ? -5.327 1.687 6.717 1.00 95.50 91 ALA A N 1
ATOM 734 C CA . ALA A 1 91 ? -5.332 0.483 7.539 1.00 95.50 91 ALA A CA 1
ATOM 735 C C . ALA A 1 91 ? -4.793 0.771 8.951 1.00 95.50 91 ALA A C 1
ATOM 737 O O . ALA A 1 91 ? -5.436 0.419 9.937 1.00 95.50 91 ALA A O 1
ATOM 738 N N . ALA A 1 92 ? -3.674 1.497 9.053 1.00 95.69 92 ALA A N 1
ATOM 739 C CA . ALA A 1 92 ? -3.084 1.895 10.330 1.00 95.69 92 ALA A CA 1
ATOM 740 C C . ALA A 1 92 ? -4.005 2.824 11.137 1.00 95.69 92 ALA A C 1
ATOM 742 O O . ALA A 1 92 ? -4.159 2.649 12.341 1.00 95.69 92 ALA A O 1
ATOM 743 N N . LYS A 1 93 ? -4.677 3.776 10.481 1.00 95.88 93 LYS A N 1
ATOM 744 C CA . LYS A 1 93 ? -5.675 4.647 11.125 1.00 95.88 93 LYS A CA 1
ATOM 745 C C . LYS A 1 93 ? -6.893 3.873 11.629 1.00 95.88 93 LYS A C 1
ATOM 747 O O . LYS A 1 93 ? -7.438 4.210 12.675 1.00 95.88 93 LYS A O 1
ATOM 752 N N . THR A 1 94 ? -7.309 2.838 10.905 1.00 95.75 94 THR A N 1
ATOM 753 C CA . THR A 1 94 ? -8.386 1.934 11.337 1.00 95.75 94 THR A CA 1
ATOM 754 C C . THR A 1 94 ? -7.963 1.105 12.547 1.00 95.75 94 THR A C 1
ATOM 756 O O . THR A 1 94 ? -8.742 0.956 13.487 1.00 95.75 94 THR A O 1
ATOM 759 N N . GLN A 1 95 ? -6.717 0.630 12.563 1.00 95.19 95 GLN A N 1
ATOM 760 C CA . GLN A 1 95 ? -6.149 -0.072 13.709 1.00 95.19 95 GLN A CA 1
ATOM 761 C C . GLN A 1 95 ? -6.056 0.834 14.943 1.00 95.19 95 GLN A C 1
ATOM 763 O O . GLN A 1 95 ? -6.461 0.436 16.027 1.00 95.19 95 GLN A O 1
ATOM 768 N N . GLU A 1 96 ? -5.598 2.074 14.778 1.00 95.50 96 GLU A N 1
ATOM 769 C CA . GLU A 1 96 ? -5.550 3.042 15.875 1.00 95.50 96 GLU A CA 1
ATOM 770 C C . GLU A 1 96 ? -6.949 3.340 16.431 1.00 95.50 96 GLU A C 1
ATOM 772 O O . GLU A 1 96 ? -7.117 3.509 17.636 1.00 95.50 96 GLU A O 1
ATOM 777 N N . LEU A 1 97 ? -7.971 3.396 15.567 1.00 94.69 97 LEU A N 1
ATOM 778 C CA . LEU A 1 97 ? -9.352 3.606 16.002 1.00 94.69 97 LEU A CA 1
ATOM 779 C C . LEU A 1 97 ? -9.827 2.430 16.862 1.00 94.69 97 LEU A C 1
ATOM 781 O O . LEU A 1 97 ? -10.408 2.651 17.924 1.00 94.69 97 LEU A O 1
ATOM 785 N N . PHE A 1 98 ? -9.520 1.202 16.436 1.00 94.81 98 PHE A N 1
ATOM 786 C CA . PHE A 1 98 ? -9.746 -0.003 17.229 1.00 94.81 98 PHE A CA 1
ATOM 787 C C . PHE A 1 98 ? -9.016 0.072 18.580 1.00 94.81 98 PHE A C 1
ATOM 789 O O . PHE A 1 98 ? -9.643 -0.122 19.620 1.00 94.81 98 PHE A O 1
ATOM 796 N N . ASP A 1 99 ? -7.724 0.411 18.595 1.00 94.19 99 ASP A N 1
ATOM 797 C CA . ASP A 1 99 ? -6.924 0.474 19.823 1.00 94.19 99 ASP A CA 1
ATOM 798 C C . ASP A 1 99 ? -7.442 1.567 20.774 1.00 94.19 99 ASP A C 1
ATOM 800 O O . ASP A 1 99 ? -7.606 1.320 21.971 1.00 94.19 99 ASP A O 1
ATOM 804 N N . CYS A 1 100 ? -7.792 2.747 20.253 1.00 93.56 100 CYS A N 1
ATOM 805 C CA . CYS A 1 100 ? -8.407 3.827 21.022 1.00 93.56 100 CYS A CA 1
ATOM 806 C C . CYS A 1 100 ? -9.747 3.404 21.636 1.00 93.56 100 CYS A C 1
ATOM 808 O O . CYS A 1 100 ? -9.991 3.659 22.818 1.00 93.56 100 CYS A O 1
ATOM 810 N N . ASP A 1 101 ? -10.607 2.736 20.871 1.00 91.88 101 ASP A N 1
ATOM 811 C CA . ASP A 1 101 ? -11.919 2.310 21.353 1.00 91.88 101 ASP A CA 1
ATOM 812 C C . ASP A 1 101 ? -11.835 1.143 22.346 1.00 91.88 101 ASP A C 1
ATOM 814 O O . ASP A 1 101 ? -12.604 1.095 23.309 1.00 91.88 101 ASP A O 1
ATOM 818 N N . VAL A 1 102 ? -10.913 0.200 22.147 1.00 92.44 102 VAL A N 1
ATOM 819 C CA . VAL A 1 102 ? -10.709 -0.944 23.046 1.00 92.44 102 VAL A CA 1
ATOM 820 C C . VAL A 1 102 ? -10.057 -0.498 24.354 1.00 92.44 102 VAL A C 1
ATOM 822 O O . VAL A 1 102 ? -10.515 -0.892 25.426 1.00 92.44 102 VAL A O 1
ATOM 825 N N . LEU A 1 103 ? -9.028 0.349 24.282 1.00 91.94 103 LEU A N 1
ATOM 826 C CA . LEU A 1 103 ? -8.263 0.829 25.439 1.00 91.94 103 LEU A CA 1
ATOM 827 C C . LEU A 1 103 ? -8.856 2.092 26.080 1.00 91.94 103 LEU A C 1
ATOM 829 O O . LEU A 1 103 ? -8.290 2.617 27.036 1.00 91.94 103 LEU A O 1
ATOM 833 N N . GLN A 1 104 ? -9.991 2.581 25.569 1.00 88.75 104 GLN A N 1
ATOM 834 C CA . GLN A 1 104 ? -10.667 3.797 26.038 1.00 88.75 104 GLN A CA 1
ATOM 835 C C . GLN A 1 104 ? -9.765 5.048 25.992 1.00 88.75 104 GLN A C 1
ATOM 837 O O . GLN A 1 104 ? -9.886 5.958 26.817 1.00 88.75 104 GLN A O 1
ATOM 842 N N . MET A 1 105 ? -8.869 5.117 25.006 1.00 91.19 105 MET A N 1
ATOM 843 C CA . MET A 1 105 ? -7.991 6.263 24.774 1.00 91.19 105 MET A CA 1
ATOM 844 C C . MET A 1 105 ? -8.649 7.276 23.834 1.00 91.19 105 MET A C 1
ATOM 846 O O . MET A 1 105 ? -9.524 6.962 23.027 1.00 91.19 105 MET A O 1
ATOM 850 N N . LYS A 1 106 ? -8.242 8.541 23.950 1.00 92.25 106 LYS A N 1
ATOM 851 C CA . LYS A 1 106 ? -8.680 9.583 23.016 1.00 92.25 106 LYS A CA 1
ATOM 852 C C . LYS A 1 106 ? -7.818 9.530 21.761 1.00 92.25 106 LYS A C 1
ATOM 854 O O . LYS A 1 106 ? -6.598 9.483 21.866 1.00 92.25 106 LYS A O 1
ATOM 859 N N . TRP A 1 107 ? -8.458 9.661 20.603 1.00 94.81 107 TRP A N 1
ATOM 860 C CA . TRP A 1 107 ? -7.763 9.820 19.330 1.00 94.81 107 TRP A CA 1
ATOM 861 C C . TRP A 1 107 ? -6.798 11.016 19.354 1.00 94.81 107 TRP A C 1
ATOM 863 O O . TRP A 1 107 ? -7.211 12.150 19.628 1.00 94.81 107 TRP A O 1
ATOM 873 N N . ASN A 1 108 ? -5.532 10.775 19.014 1.00 93.62 108 ASN A N 1
ATOM 874 C CA . ASN A 1 108 ? -4.491 11.798 18.985 1.00 93.62 108 ASN A CA 1
ATOM 875 C C . ASN A 1 108 ? -4.374 12.445 17.592 1.00 93.62 108 ASN A C 1
ATOM 877 O O . ASN A 1 108 ? -3.696 11.934 16.700 1.00 93.62 108 ASN A O 1
ATOM 881 N N . ARG A 1 109 ? -5.008 13.611 17.410 1.00 93.19 109 ARG A N 1
ATOM 882 C CA . ARG A 1 109 ? -4.964 14.343 16.131 1.00 93.19 109 ARG A CA 1
ATOM 883 C C . ARG A 1 109 ? -3.599 14.942 15.811 1.00 93.19 109 ARG A C 1
ATOM 885 O O . ARG A 1 109 ? -3.282 15.069 14.633 1.00 93.19 109 ARG A O 1
ATOM 892 N N . ASP A 1 110 ? -2.807 15.269 16.826 1.00 90.69 110 ASP A N 1
ATOM 893 C CA . ASP A 1 110 ? -1.524 15.947 16.638 1.00 90.69 110 ASP A CA 1
ATOM 894 C C . ASP A 1 110 ? -0.476 15.002 16.040 1.00 90.69 110 ASP A C 1
ATOM 896 O O . ASP A 1 110 ? 0.351 15.418 15.233 1.00 90.69 110 ASP A O 1
ATOM 900 N N . SER A 1 111 ? -0.528 13.715 16.397 1.00 88.56 111 SER A N 1
ATOM 901 C CA . SER A 1 111 ? 0.416 12.709 15.892 1.00 88.56 111 SER A CA 1
ATOM 902 C C . SER A 1 111 ? -0.113 11.902 14.702 1.00 88.56 111 SER A C 1
ATOM 904 O O . SER A 1 111 ? 0.675 11.499 13.852 1.00 88.56 111 SER A O 1
ATOM 906 N N . ILE A 1 112 ? -1.426 11.652 14.630 1.00 89.94 112 ILE A N 1
ATOM 907 C CA . ILE A 1 112 ? -2.028 10.667 13.704 1.00 89.94 112 ILE A CA 1
ATOM 908 C C . ILE A 1 112 ? -2.873 11.355 12.617 1.00 89.94 112 ILE A C 1
ATOM 910 O O . ILE A 1 112 ? -3.165 10.785 11.562 1.00 89.94 112 ILE A O 1
ATOM 914 N N . GLY A 1 113 ? -3.247 12.617 12.837 1.00 92.12 113 GLY A N 1
ATOM 915 C CA . GLY A 1 113 ? -4.123 13.375 11.954 1.00 92.12 113 GLY A CA 1
ATOM 916 C C . GLY A 1 113 ? -5.597 13.031 12.165 1.00 92.12 113 GLY A C 1
ATOM 917 O O . GLY A 1 113 ? -6.052 12.800 13.284 1.00 92.12 113 GLY A O 1
ATOM 918 N N . ASN A 1 114 ? -6.383 13.045 11.090 1.00 92.19 114 ASN A N 1
ATOM 919 C CA . ASN A 1 114 ? -7.820 12.783 11.175 1.00 92.19 114 ASN A CA 1
ATOM 920 C C . ASN A 1 114 ? -8.132 11.278 11.270 1.00 92.19 114 ASN A C 1
ATOM 922 O O . ASN A 1 114 ? -7.432 10.484 10.634 1.00 92.19 114 ASN A O 1
ATOM 926 N N . PRO A 1 115 ? -9.187 10.896 12.020 1.00 89.88 115 PRO A N 1
ATOM 927 C CA . PRO A 1 115 ? -9.683 9.523 12.046 1.00 89.88 115 PRO A CA 1
ATOM 928 C C . PRO A 1 115 ? -10.147 9.071 10.652 1.00 89.88 1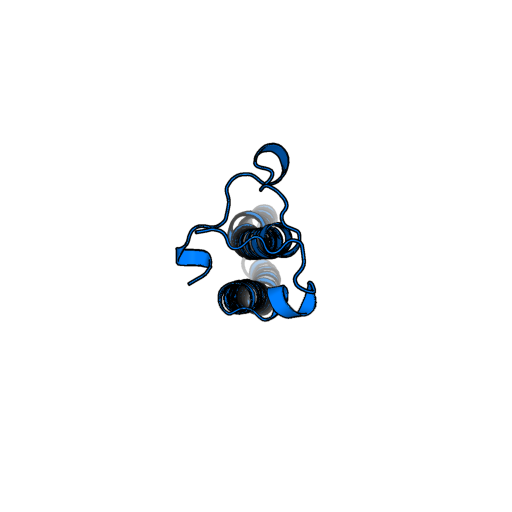15 PRO A C 1
ATOM 930 O O . PRO A 1 115 ? -10.474 9.926 9.819 1.00 89.88 115 PRO A O 1
ATOM 933 N N . PRO A 1 116 ? -10.172 7.751 10.394 1.00 90.56 116 PRO A N 1
ATOM 934 C CA . PRO A 1 116 ? -10.619 7.209 9.113 1.00 90.56 116 PRO A CA 1
ATOM 935 C C . PRO A 1 116 ? -12.075 7.608 8.833 1.00 90.56 116 PRO A C 1
ATOM 937 O O . PRO A 1 116 ? -12.877 7.772 9.759 1.00 90.56 116 PRO A O 1
ATOM 940 N N . ALA A 1 117 ? -12.411 7.809 7.556 1.00 87.69 117 ALA A N 1
ATOM 941 C CA . ALA A 1 117 ? -13.778 8.140 7.172 1.00 87.69 117 ALA A CA 1
ATOM 942 C C . ALA A 1 117 ? -14.691 6.921 7.396 1.00 87.69 117 ALA A C 1
ATOM 944 O O . ALA A 1 117 ? -14.214 5.797 7.269 1.00 87.69 117 ALA A O 1
ATOM 945 N N . PRO A 1 118 ? -15.996 7.097 7.677 1.00 82.12 118 PRO A N 1
ATOM 946 C CA . PRO A 1 118 ? -16.916 5.971 7.869 1.00 82.12 118 PRO A CA 1
ATOM 947 C C . PRO A 1 118 ? -16.923 4.984 6.694 1.00 82.12 118 PRO A C 1
ATOM 949 O O . PRO A 1 118 ? -17.001 3.781 6.914 1.00 82.12 118 PRO A O 1
ATOM 952 N N . ASP A 1 119 ? -16.770 5.494 5.470 1.00 80.25 119 ASP A N 1
ATOM 953 C CA . ASP A 1 119 ? -16.735 4.697 4.239 1.00 80.25 119 ASP A CA 1
ATOM 954 C C . ASP A 1 119 ? -15.485 3.810 4.134 1.00 80.25 119 ASP A C 1
ATOM 956 O O . ASP A 1 119 ? -15.503 2.806 3.431 1.00 80.25 119 ASP A O 1
ATOM 960 N N . ASP A 1 120 ? -14.402 4.155 4.838 1.00 77.75 120 ASP A N 1
ATOM 961 C CA . ASP A 1 120 ? -13.197 3.324 4.897 1.00 77.75 120 ASP A CA 1
ATOM 962 C C . ASP A 1 120 ? -13.404 2.102 5.824 1.00 77.75 120 ASP A C 1
ATOM 964 O O . ASP A 1 120 ? -12.622 1.159 5.785 1.00 77.75 120 ASP A O 1
ATOM 968 N N . ILE A 1 121 ? -14.438 2.095 6.673 1.00 77.88 121 ILE A N 1
ATOM 969 C CA . ILE A 1 121 ? -14.630 1.107 7.753 1.00 77.88 121 ILE A CA 1
ATOM 970 C C . ILE A 1 121 ? -15.941 0.313 7.641 1.00 77.88 121 ILE A C 1
ATOM 972 O O . ILE A 1 121 ? -16.224 -0.505 8.523 1.00 77.88 121 ILE A O 1
ATOM 976 N N . ALA A 1 122 ? -16.740 0.580 6.603 1.00 60.88 122 ALA A N 1
ATOM 977 C CA . ALA A 1 122 ? -18.081 0.034 6.384 1.00 60.88 122 ALA A CA 1
ATOM 978 C C . ALA A 1 122 ? -18.090 -1.287 5.602 1.00 60.88 122 ALA A C 1
ATOM 980 O O . ALA A 1 122 ? -17.328 -1.412 4.619 1.00 60.88 122 ALA A O 1
#

Foldseek 3Di:
DPDPCVPPPLVVQCPDPLNVLLVVLLVVLLVVLVVLVVVCVVPLVVVLVCLVVCCVPPPPDVVVSVVVNVVSVCCCVVPSVVSSVVSNLLSVLSVVVSVCSSVVHDDDCVPNNDRHDVVSRD

Sequence (122 aa):
KRVDKNMEPISKIQNEKPQLQHLAAQRQMYDEARKFKVYRMILTIPVAICWAILSTFLIRNGIMTLIGGLIIVLIDIFIFSNIEKSLCEKAAKTQELFDCDVLQMKWNRDSIGNPPAPDDIA

Radius of gyration: 21.97 Å; chains: 1; bounding box: 47×26×65 Å

InterPro domains:
  IPR049920 Probable CBASS effector molecule IK1_05631-like [PF18159] (9-121)

pLDDT: mean 90.5, std 9.89, range [37.84, 96.56]

Organism: NCBI:txid412755